Protein AF-A0A835LXM6-F1 (afdb_monomer_lite)

Structure (mmCIF, N/CA/C/O backbone):
data_AF-A0A835LXM6-F1
#
_entry.id   AF-A0A835LXM6-F1
#
loop_
_atom_site.group_PDB
_atom_site.id
_atom_site.type_symbol
_atom_site.label_atom_id
_atom_site.label_alt_id
_atom_site.label_comp_id
_atom_site.label_asym_id
_atom_site.label_entity_id
_atom_site.label_seq_id
_atom_site.pdbx_PDB_ins_code
_atom_site.Cartn_x
_atom_site.Cartn_y
_atom_site.Cartn_z
_atom_site.occupancy
_atom_site.B_iso_or_equiv
_atom_site.auth_seq_id
_atom_site.auth_comp_id
_atom_site.auth_asym_id
_atom_site.auth_atom_id
_atom_site.pdbx_PDB_model_num
ATOM 1 N N . MET A 1 1 ? 24.506 -5.558 11.721 1.00 33.59 1 MET A N 1
ATOM 2 C CA . MET A 1 1 ? 23.632 -4.713 10.874 1.00 33.59 1 MET A CA 1
ATOM 3 C C . MET A 1 1 ? 22.834 -3.778 11.767 1.00 33.59 1 MET A C 1
ATOM 5 O O . MET A 1 1 ? 22.105 -4.265 12.619 1.00 33.59 1 MET A O 1
ATOM 9 N N . ARG A 1 2 ? 23.011 -2.459 11.637 1.00 32.16 2 ARG A N 1
ATOM 10 C CA . ARG A 1 2 ? 22.205 -1.465 12.361 1.00 32.16 2 ARG A CA 1
ATOM 11 C C . ARG A 1 2 ? 21.131 -0.947 11.411 1.00 32.16 2 ARG A C 1
ATOM 13 O O . ARG A 1 2 ? 21.444 -0.217 10.478 1.00 32.16 2 ARG A O 1
ATOM 20 N N . PHE A 1 3 ? 19.886 -1.348 11.636 1.00 44.78 3 PHE A N 1
ATOM 21 C CA . PHE A 1 3 ? 18.740 -0.682 11.032 1.00 44.78 3 PHE A CA 1
ATOM 22 C C . PHE A 1 3 ? 18.530 0.626 11.797 1.00 44.78 3 PHE A C 1
ATOM 24 O O . PHE A 1 3 ? 18.055 0.610 12.931 1.00 44.78 3 PHE A O 1
ATOM 31 N N . TYR A 1 4 ? 18.917 1.761 11.218 1.00 40.00 4 TYR A N 1
ATOM 32 C CA . TYR A 1 4 ? 18.441 3.051 11.711 1.00 40.00 4 TYR A CA 1
ATOM 33 C C . TYR A 1 4 ? 16.962 3.162 11.332 1.00 40.00 4 TYR A C 1
ATOM 35 O O . TYR A 1 4 ? 16.626 3.539 10.215 1.00 40.00 4 TYR A O 1
ATOM 43 N N . SER A 1 5 ? 16.075 2.760 12.242 1.00 59.69 5 SER A N 1
ATOM 44 C CA . SER A 1 5 ? 14.642 3.023 12.118 1.00 59.69 5 SER A CA 1
ATOM 45 C C . SER A 1 5 ? 14.319 4.328 12.837 1.00 59.69 5 SER A C 1
ATOM 47 O O . SER A 1 5 ? 14.632 4.488 14.016 1.00 59.69 5 SER A O 1
ATOM 49 N N . SER A 1 6 ? 13.665 5.257 12.143 1.00 62.41 6 SER A N 1
ATOM 50 C CA . SER A 1 6 ? 13.164 6.527 12.691 1.00 62.41 6 SER A CA 1
ATOM 51 C C . SER A 1 6 ? 12.112 6.333 13.795 1.00 62.41 6 SER A C 1
ATOM 53 O O . SER A 1 6 ? 11.763 7.278 14.501 1.00 62.41 6 SER A O 1
ATOM 55 N N . TYR A 1 7 ? 11.580 5.117 13.945 1.00 59.53 7 TYR A N 1
ATOM 56 C CA . TYR A 1 7 ? 10.477 4.797 14.839 1.00 59.53 7 TYR A CA 1
ATOM 57 C C . TYR A 1 7 ? 10.991 4.166 16.129 1.00 59.53 7 TYR A C 1
ATOM 59 O O . TYR A 1 7 ? 11.442 3.024 16.145 1.00 59.53 7 TYR A O 1
ATOM 67 N N . ARG A 1 8 ? 10.879 4.906 17.238 1.00 65.12 8 ARG A N 1
ATOM 68 C CA . ARG A 1 8 ? 11.318 4.432 18.560 1.00 65.12 8 ARG A CA 1
ATOM 69 C C . ARG A 1 8 ? 10.394 3.376 19.179 1.00 65.12 8 ARG A C 1
ATOM 71 O O . ARG A 1 8 ? 10.827 2.703 20.101 1.00 65.12 8 ARG A O 1
ATOM 78 N N . HIS A 1 9 ? 9.153 3.233 18.705 1.00 73.31 9 HIS A N 1
ATOM 79 C CA . HIS A 1 9 ? 8.167 2.296 19.258 1.00 73.31 9 HIS A CA 1
ATOM 80 C C . HIS A 1 9 ? 7.237 1.763 18.161 1.00 73.31 9 HIS A C 1
ATOM 82 O O . HIS A 1 9 ? 6.398 2.498 17.643 1.00 73.31 9 HIS A O 1
ATOM 88 N N . CYS A 1 10 ? 7.365 0.477 17.834 1.00 79.19 10 CYS A N 1
ATOM 89 C CA . CYS A 1 10 ? 6.413 -0.267 17.011 1.00 79.19 10 CYS A CA 1
ATOM 90 C C . CYS A 1 10 ? 5.850 -1.413 17.855 1.00 79.19 10 CYS A C 1
ATOM 92 O O . CYS A 1 10 ? 6.612 -2.131 18.501 1.00 79.19 10 CYS A O 1
ATOM 94 N N . LYS A 1 11 ? 4.525 -1.566 17.877 1.00 85.50 11 LYS A N 1
ATOM 95 C CA . LYS A 1 11 ? 3.842 -2.671 18.555 1.00 85.50 11 LYS A CA 1
ATOM 96 C C . LYS A 1 11 ? 2.697 -3.176 17.689 1.00 85.50 11 LYS A C 1
ATOM 98 O O . LYS A 1 11 ? 2.065 -2.384 16.989 1.00 85.50 11 LYS A O 1
ATOM 103 N N . TRP A 1 12 ? 2.406 -4.470 17.776 1.00 87.00 12 TRP A N 1
ATOM 104 C CA . TRP A 1 12 ? 1.146 -5.006 17.271 1.00 87.00 12 TRP A CA 1
ATOM 105 C C . TRP A 1 12 ? -0.018 -4.372 18.040 1.00 87.00 12 TRP A C 1
ATOM 107 O O . TRP A 1 12 ? 0.069 -4.164 19.251 1.00 87.00 12 TRP A O 1
ATOM 117 N N . MET A 1 13 ? -1.088 -4.031 17.327 1.00 89.62 13 MET A N 1
ATOM 118 C CA . MET A 1 13 ? -2.285 -3.405 17.884 1.00 89.62 13 MET A CA 1
ATOM 119 C C . MET A 1 13 ? -3.518 -4.036 17.232 1.00 89.62 13 MET A C 1
ATOM 121 O O . MET A 1 13 ? -3.501 -4.250 16.015 1.00 89.62 13 MET A O 1
ATOM 125 N N . PRO A 1 14 ? -4.586 -4.324 17.996 1.00 90.81 14 PRO A N 1
ATOM 126 C CA . PRO A 1 14 ? -5.857 -4.750 17.429 1.00 90.81 14 PRO A CA 1
ATOM 127 C C . PRO A 1 14 ? -6.363 -3.765 16.371 1.00 90.81 14 PRO A C 1
ATOM 129 O O . PRO A 1 14 ? -6.311 -2.547 16.553 1.00 90.81 14 PRO A O 1
ATOM 132 N N . LEU A 1 15 ? -6.897 -4.286 15.265 1.00 87.56 15 LEU A N 1
ATOM 133 C CA . LEU A 1 15 ? -7.393 -3.454 14.165 1.00 87.56 15 LEU A CA 1
ATOM 134 C C . LEU A 1 15 ? -8.502 -2.491 14.622 1.00 87.56 15 LEU A C 1
ATOM 136 O O . LEU A 1 15 ? -8.565 -1.356 14.161 1.00 87.56 15 LEU A O 1
ATOM 140 N N . THR A 1 16 ? -9.350 -2.923 15.555 1.00 89.44 16 THR A N 1
ATOM 141 C CA . THR A 1 16 ? -10.414 -2.102 16.149 1.00 89.44 16 THR A CA 1
ATOM 142 C C . THR A 1 16 ? -9.858 -0.910 16.927 1.00 89.44 16 THR A C 1
ATOM 144 O O . THR A 1 16 ? -10.359 0.203 16.772 1.00 89.44 16 THR A O 1
ATOM 147 N N . GLU A 1 17 ? -8.791 -1.112 17.705 1.00 90.38 17 GLU A N 1
ATOM 148 C CA . GLU A 1 17 ? -8.082 -0.040 18.412 1.00 90.38 17 GLU A CA 1
ATOM 149 C C . GLU A 1 17 ? -7.400 0.922 17.433 1.00 90.38 17 GLU A C 1
ATOM 151 O O . GLU A 1 17 ? -7.472 2.139 17.601 1.00 90.38 17 GLU A O 1
ATOM 156 N N . TYR A 1 18 ? -6.794 0.395 16.366 1.00 86.88 18 TYR A N 1
ATOM 157 C CA . TYR A 1 18 ? -6.172 1.207 15.320 1.00 86.88 18 TYR A CA 1
ATOM 158 C C . TYR A 1 18 ? -7.199 2.092 14.589 1.00 86.88 18 TYR A C 1
ATOM 160 O O . TYR A 1 18 ? -6.997 3.297 14.438 1.00 86.88 18 TYR A O 1
ATOM 168 N N . LEU A 1 19 ? -8.348 1.523 14.214 1.00 87.75 19 LEU A N 1
ATOM 169 C CA . LEU A 1 19 ? -9.472 2.227 13.582 1.00 87.75 19 LEU A CA 1
ATOM 170 C C . LEU A 1 19 ? -10.143 3.267 14.494 1.00 87.75 19 LEU A C 1
ATOM 172 O O . LEU A 1 19 ? -10.843 4.167 14.018 1.00 87.75 19 LEU A O 1
ATOM 176 N N . ALA A 1 20 ? -9.967 3.154 15.811 1.00 88.44 20 ALA A N 1
ATOM 177 C CA . ALA A 1 20 ? -10.513 4.110 16.766 1.00 88.44 20 ALA A CA 1
ATOM 178 C C . ALA A 1 20 ? -9.722 5.427 16.830 1.00 88.44 20 ALA A C 1
ATOM 180 O O . ALA A 1 20 ? -10.253 6.431 17.305 1.00 88.44 20 ALA A O 1
ATOM 181 N N . GLN A 1 21 ? -8.485 5.453 16.328 1.00 87.19 21 GLN A N 1
ATOM 182 C CA . GLN A 1 21 ? -7.619 6.627 16.395 1.00 87.19 21 GLN A CA 1
ATOM 183 C C . GLN A 1 21 ? -8.178 7.796 15.568 1.00 87.19 21 GLN A C 1
ATOM 185 O O . GLN A 1 21 ? -8.530 7.650 14.396 1.00 87.19 21 GLN A O 1
ATOM 190 N N . SER A 1 22 ? -8.202 8.995 16.156 1.00 85.31 22 SER A N 1
ATOM 191 C CA . SER A 1 22 ? -8.739 10.213 15.522 1.00 85.31 22 SER A CA 1
ATOM 192 C C . SER A 1 22 ? -8.064 10.549 14.189 1.00 85.31 22 SER A C 1
ATOM 194 O O . SER A 1 22 ? -8.737 10.927 13.232 1.00 85.31 22 SER A O 1
ATOM 196 N N . ARG A 1 23 ? -6.746 10.332 14.099 1.00 81.38 23 ARG A N 1
ATOM 197 C CA . ARG A 1 23 ? -5.951 10.531 12.874 1.00 81.38 23 ARG A CA 1
ATOM 198 C C . ARG A 1 23 ? -6.395 9.633 11.720 1.00 81.38 23 ARG A C 1
ATOM 200 O O . ARG A 1 23 ? -6.313 10.039 10.569 1.00 81.38 23 ARG A O 1
ATOM 207 N N . ILE A 1 24 ? -6.868 8.431 12.034 1.00 83.31 24 ILE A N 1
ATOM 208 C CA . ILE A 1 24 ? -7.303 7.444 11.046 1.00 83.31 24 ILE A CA 1
ATOM 209 C C . ILE A 1 24 ? -8.739 7.724 10.588 1.00 83.31 24 ILE A C 1
ATOM 211 O O . ILE A 1 24 ? -9.048 7.589 9.409 1.00 83.31 24 ILE A O 1
ATOM 215 N N . ARG A 1 25 ? -9.615 8.170 11.498 1.00 79.19 25 ARG A N 1
ATOM 216 C CA . ARG A 1 25 ? -11.028 8.458 11.190 1.00 79.19 25 ARG A CA 1
ATOM 217 C C . ARG A 1 25 ? -11.238 9.696 10.312 1.00 79.19 25 ARG A C 1
ATOM 219 O O . ARG A 1 25 ? -12.224 9.746 9.583 1.00 79.19 25 ARG A O 1
ATOM 226 N N . GLY A 1 26 ? -10.351 10.689 10.398 1.00 80.25 26 GLY A N 1
ATOM 227 C CA . GLY A 1 26 ? -10.498 11.969 9.693 1.00 80.25 26 GLY A CA 1
ATOM 228 C C . GLY A 1 26 ? -10.021 11.980 8.237 1.00 80.25 26 GLY A C 1
ATOM 229 O O . GLY A 1 26 ? -10.367 12.896 7.493 1.00 80.25 26 GLY A O 1
ATOM 230 N N . ASP A 1 27 ? -9.248 10.980 7.812 1.00 88.94 27 ASP A N 1
ATOM 231 C CA . ASP A 1 27 ? -8.561 10.990 6.520 1.00 88.94 27 ASP A CA 1
ATOM 232 C C . ASP A 1 27 ? -9.147 9.954 5.546 1.00 88.94 27 ASP A C 1
ATOM 234 O O . ASP A 1 27 ? -9.223 8.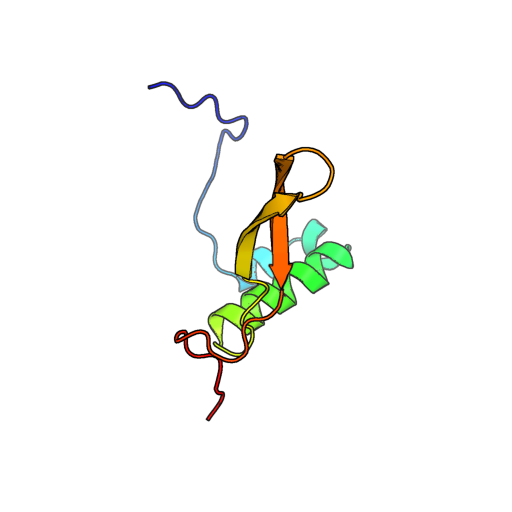750 5.815 1.00 88.94 27 ASP A O 1
ATOM 238 N N . ARG A 1 28 ? -9.555 10.429 4.364 1.00 89.12 28 ARG A N 1
ATOM 239 C CA . ARG A 1 28 ? -10.186 9.590 3.335 1.00 89.12 28 ARG A CA 1
ATOM 240 C C . ARG A 1 28 ? -9.205 8.635 2.651 1.00 89.12 28 ARG A C 1
ATOM 242 O O . ARG A 1 28 ? -9.635 7.574 2.199 1.00 89.12 28 ARG A O 1
ATOM 249 N N . MET A 1 29 ? -7.925 8.992 2.548 1.00 90.50 29 MET A N 1
ATOM 250 C CA . MET A 1 29 ? -6.895 8.106 2.005 1.00 90.50 29 MET A CA 1
ATOM 251 C C . MET A 1 29 ? -6.624 6.961 2.975 1.00 90.50 29 MET A C 1
ATOM 253 O O . MET A 1 29 ? -6.636 5.808 2.546 1.00 90.50 29 MET A O 1
ATOM 257 N N . PHE A 1 30 ? -6.480 7.243 4.277 1.00 89.25 30 PHE A N 1
ATOM 258 C CA . PHE A 1 30 ? -6.301 6.180 5.274 1.00 89.25 30 PH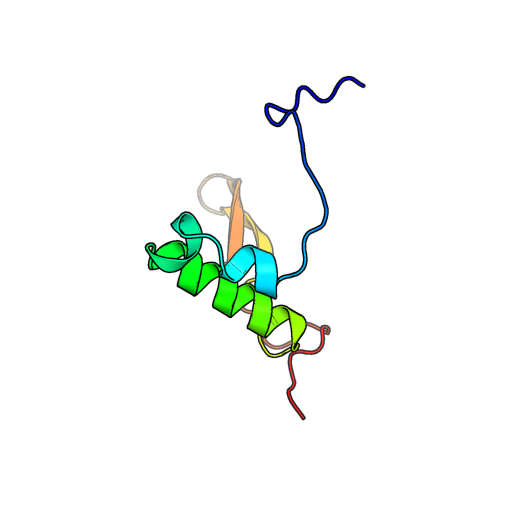E A CA 1
ATOM 259 C C . PHE A 1 30 ? -7.475 5.206 5.277 1.00 89.25 30 PHE A C 1
ATOM 261 O O . PHE A 1 30 ? -7.250 3.997 5.247 1.00 89.25 30 PHE A O 1
ATOM 268 N N . LYS A 1 31 ? -8.713 5.707 5.205 1.00 89.81 31 LYS A N 1
ATOM 269 C CA . LYS A 1 31 ? -9.893 4.843 5.084 1.00 89.81 31 LYS A CA 1
ATOM 270 C C . LYS A 1 31 ? -9.792 3.878 3.895 1.00 89.81 31 LYS A C 1
ATOM 272 O O . LYS A 1 31 ? -9.924 2.675 4.089 1.00 89.81 31 LYS A O 1
ATOM 277 N N . LYS A 1 32 ? -9.484 4.378 2.690 1.00 91.62 32 LYS A N 1
ATOM 278 C CA . LYS A 1 32 ? -9.354 3.535 1.486 1.00 91.62 32 LYS A CA 1
ATOM 279 C C . LYS A 1 32 ? -8.278 2.460 1.633 1.00 91.62 32 LYS A C 1
ATOM 281 O O . LYS A 1 32 ? -8.506 1.317 1.248 1.00 91.62 32 LYS A O 1
ATOM 286 N N . ILE A 1 33 ? -7.118 2.819 2.181 1.00 91.50 33 ILE A N 1
ATOM 287 C CA . ILE A 1 33 ? -6.023 1.866 2.398 1.00 91.50 33 ILE A CA 1
ATOM 288 C C . ILE A 1 33 ? -6.442 0.779 3.391 1.00 91.50 33 ILE A C 1
ATOM 290 O O . ILE A 1 33 ? -6.197 -0.402 3.155 1.00 91.50 33 ILE A O 1
ATOM 294 N N . ILE A 1 34 ? -7.118 1.152 4.478 1.00 91.81 34 ILE A N 1
ATOM 295 C CA . ILE A 1 34 ? -7.558 0.187 5.488 1.00 91.81 34 ILE A CA 1
ATOM 296 C C . ILE A 1 34 ? -8.651 -0.732 4.941 1.00 91.81 34 ILE A C 1
ATOM 298 O O . ILE A 1 34 ? -8.590 -1.938 5.176 1.00 91.81 34 ILE A O 1
ATOM 302 N N . ASP A 1 35 ? -9.589 -0.203 4.157 1.00 91.44 35 ASP A N 1
ATOM 303 C CA . ASP A 1 35 ? -10.621 -1.005 3.494 1.00 91.44 35 ASP A CA 1
ATOM 304 C C . ASP A 1 35 ? -9.987 -2.070 2.574 1.00 91.44 35 ASP A C 1
ATOM 306 O O . ASP A 1 35 ? -10.394 -3.234 2.607 1.00 91.44 35 ASP A O 1
ATOM 310 N N . MET A 1 36 ? -8.926 -1.724 1.826 1.00 90.62 36 MET A N 1
ATOM 311 C CA . MET A 1 36 ? -8.155 -2.693 1.027 1.00 90.62 36 MET A CA 1
ATOM 312 C C . MET A 1 36 ? -7.477 -3.760 1.899 1.00 90.62 36 MET A C 1
ATOM 314 O O . MET A 1 36 ? -7.519 -4.945 1.563 1.00 90.62 36 MET A O 1
ATOM 318 N N . CYS A 1 37 ? -6.878 -3.373 3.030 1.00 90.31 37 CYS A N 1
ATOM 319 C CA . CYS A 1 37 ? -6.262 -4.314 3.972 1.00 90.31 37 CYS A CA 1
ATOM 320 C C . CYS A 1 37 ? -7.292 -5.283 4.570 1.00 90.31 37 CYS A C 1
ATOM 322 O O . CYS A 1 37 ? -7.050 -6.489 4.614 1.00 90.31 37 CYS A O 1
ATOM 324 N N . ILE A 1 38 ? -8.462 -4.785 4.981 1.00 91.31 38 ILE A N 1
ATOM 325 C CA . ILE A 1 38 ? -9.568 -5.606 5.496 1.00 91.31 38 ILE A CA 1
ATOM 326 C C . ILE A 1 38 ? -10.072 -6.565 4.417 1.00 91.31 38 ILE A C 1
ATOM 328 O O . ILE A 1 38 ? -10.291 -7.750 4.684 1.00 91.31 38 ILE A O 1
ATOM 332 N N . ALA A 1 39 ? -10.229 -6.082 3.184 1.00 90.56 39 ALA A N 1
ATOM 333 C CA . ALA A 1 39 ? -10.620 -6.921 2.062 1.00 90.56 39 ALA A CA 1
ATOM 334 C C . ALA A 1 39 ? -9.573 -8.015 1.786 1.00 90.56 39 ALA A C 1
ATOM 336 O O . ALA A 1 39 ? -9.951 -9.165 1.568 1.00 90.56 39 ALA A O 1
ATOM 337 N N . ARG A 1 40 ? -8.271 -7.704 1.884 1.00 87.25 40 ARG A N 1
ATOM 338 C CA . ARG A 1 40 ? -7.181 -8.685 1.728 1.00 87.25 40 ARG A CA 1
ATOM 339 C C . ARG A 1 40 ? -7.197 -9.743 2.826 1.00 87.25 40 ARG A C 1
ATOM 341 O O . ARG A 1 40 ? -7.083 -10.923 2.509 1.00 87.25 40 ARG A O 1
ATOM 348 N N . LEU A 1 41 ? -7.382 -9.343 4.087 1.00 88.00 41 LEU A N 1
ATOM 349 C CA . LEU A 1 41 ? -7.517 -10.275 5.216 1.00 88.00 41 LEU A CA 1
ATOM 350 C C . LEU A 1 41 ? -8.693 -11.234 5.010 1.00 88.00 41 LEU A C 1
ATOM 352 O O . LEU A 1 41 ? -8.577 -12.426 5.270 1.00 88.00 41 LEU A O 1
ATOM 356 N N . GLY A 1 42 ? -9.802 -10.723 4.475 1.00 87.62 42 GLY A N 1
ATOM 357 C CA . GLY A 1 42 ? -10.961 -11.528 4.105 1.00 87.62 42 GLY A CA 1
ATOM 358 C C . GLY A 1 42 ? -10.818 -12.295 2.790 1.00 87.62 42 GLY A C 1
ATOM 359 O O . GLY A 1 42 ? -11.831 -12.789 2.313 1.00 87.62 42 GLY A O 1
ATOM 360 N N . LYS A 1 43 ? -9.627 -12.355 2.173 1.00 83.25 43 LYS A N 1
ATOM 361 C CA . LYS A 1 43 ? -9.385 -12.995 0.865 1.00 83.25 43 LYS A CA 1
ATOM 362 C C . LYS A 1 43 ? -10.276 -12.463 -0.276 1.00 83.25 43 LYS A C 1
ATOM 364 O O . LYS A 1 43 ? -10.508 -13.138 -1.266 1.00 83.25 43 LYS A O 1
ATOM 369 N N . ARG A 1 44 ? -10.762 -11.224 -0.159 1.00 83.62 44 ARG A N 1
ATOM 370 C CA . ARG A 1 44 ? -11.639 -10.537 -1.132 1.00 83.62 44 ARG A CA 1
ATOM 371 C C . ARG A 1 44 ? -10.906 -9.493 -1.978 1.00 83.62 44 ARG A C 1
ATOM 373 O O . ARG A 1 44 ? -11.528 -8.770 -2.745 1.00 83.62 44 ARG A O 1
ATOM 380 N N . TYR A 1 45 ? -9.591 -9.372 -1.813 1.00 85.56 45 TYR A N 1
ATOM 381 C CA . TYR A 1 45 ? -8.760 -8.430 -2.558 1.00 85.56 45 TYR A CA 1
ATOM 382 C C . TYR A 1 45 ? -7.426 -9.079 -2.928 1.00 85.56 45 TYR A C 1
ATOM 384 O O . TYR A 1 45 ? -6.738 -9.613 -2.056 1.00 85.56 45 TYR A O 1
ATOM 392 N N . CYS A 1 46 ? -7.052 -9.029 -4.208 1.00 82.75 46 CYS A N 1
ATOM 393 C CA . CYS A 1 46 ? -5.789 -9.595 -4.712 1.00 82.75 46 CYS A CA 1
ATOM 394 C C . CYS A 1 46 ? -4.666 -8.575 -4.817 1.00 82.75 46 CYS A C 1
ATOM 396 O O . CYS A 1 46 ? -3.500 -8.951 -4.865 1.00 82.75 46 CYS A O 1
ATOM 398 N N . GLY A 1 47 ? -5.014 -7.287 -4.844 1.00 86.19 47 GLY A N 1
ATOM 399 C CA . GLY A 1 47 ? -4.063 -6.236 -5.169 1.00 86.19 47 GLY A CA 1
ATOM 400 C C . GLY A 1 47 ? -3.556 -6.321 -6.607 1.00 86.19 47 GLY A C 1
ATOM 401 O O . GLY A 1 47 ? -4.172 -6.935 -7.476 1.00 86.19 47 GLY A O 1
ATOM 402 N N . LEU A 1 48 ? -2.430 -5.652 -6.837 1.00 88.69 48 LEU A N 1
ATOM 403 C CA . LEU A 1 48 ? -1.695 -5.684 -8.093 1.00 88.69 48 LEU A CA 1
ATOM 404 C C . LEU A 1 48 ? -0.405 -6.465 -7.872 1.00 88.69 48 LEU A C 1
ATOM 406 O O . LEU A 1 48 ? 0.288 -6.243 -6.875 1.00 88.69 48 LEU A O 1
ATOM 410 N N . GLN A 1 49 ? -0.065 -7.336 -8.812 1.00 88.06 49 GLN A N 1
ATOM 411 C CA . GLN A 1 49 ? 1.207 -8.040 -8.799 1.00 88.06 49 GLN A CA 1
ATOM 412 C C . GLN A 1 49 ? 2.269 -7.196 -9.505 1.00 88.06 49 GLN A C 1
ATOM 414 O O . GLN A 1 49 ? 1.993 -6.553 -10.520 1.00 88.06 49 GLN A O 1
ATOM 419 N N . SER A 1 50 ? 3.482 -7.178 -8.954 1.00 91.62 50 SER A N 1
ATOM 420 C CA . SER A 1 50 ? 4.623 -6.494 -9.553 1.00 91.62 50 SER A CA 1
ATOM 421 C C . SER A 1 50 ? 5.346 -7.407 -10.539 1.00 91.62 50 SER A C 1
ATOM 423 O O . SER A 1 50 ? 5.691 -8.547 -10.232 1.00 91.62 50 SER A O 1
ATOM 425 N N . HIS A 1 51 ? 5.616 -6.885 -11.732 1.00 91.19 51 HIS A N 1
ATOM 426 C CA . HIS A 1 51 ? 6.352 -7.584 -12.776 1.00 91.19 51 HIS A CA 1
ATOM 427 C C . HIS A 1 51 ? 7.473 -6.705 -13.296 1.00 91.19 51 HIS A C 1
ATOM 429 O O . HIS A 1 51 ? 7.250 -5.594 -13.778 1.00 91.19 51 HIS A O 1
ATOM 435 N N . LYS A 1 52 ? 8.698 -7.213 -13.208 1.00 94.88 52 LYS A N 1
ATOM 436 C CA . LYS A 1 52 ? 9.859 -6.528 -13.759 1.00 94.88 52 LYS A CA 1
ATOM 437 C C . LYS A 1 52 ? 9.884 -6.724 -15.273 1.00 94.88 52 LYS A C 1
ATOM 439 O O . LYS A 1 52 ? 9.875 -7.854 -15.750 1.00 94.88 52 LYS A O 1
ATOM 444 N N . VAL A 1 53 ? 9.924 -5.623 -16.011 1.00 94.81 53 VAL A N 1
ATOM 445 C CA . VAL A 1 53 ? 9.950 -5.590 -17.477 1.00 94.81 53 VAL A CA 1
ATOM 446 C C . VAL A 1 53 ? 11.146 -4.778 -17.957 1.00 94.81 53 VAL A C 1
ATOM 448 O O . VAL A 1 53 ? 11.615 -3.879 -17.258 1.00 94.81 53 VAL A O 1
ATOM 451 N N . 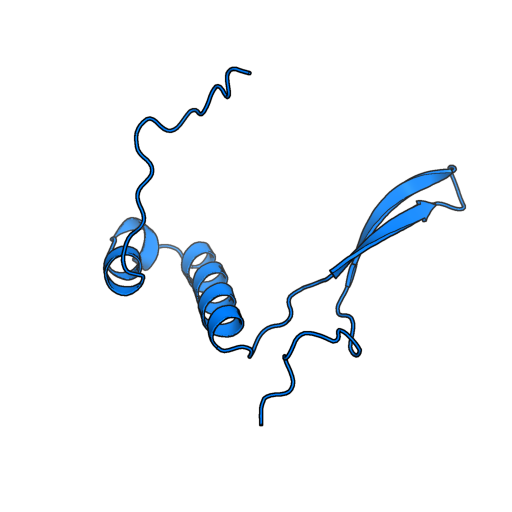ILE A 1 54 ? 11.654 -5.097 -19.145 1.00 96.38 54 ILE A N 1
ATOM 452 C CA . ILE A 1 54 ? 12.740 -4.353 -19.790 1.00 96.38 54 ILE A CA 1
ATOM 453 C C . ILE A 1 54 ? 12.150 -3.603 -20.980 1.00 96.38 54 ILE A C 1
ATOM 455 O O . ILE A 1 54 ? 11.506 -4.197 -21.844 1.00 96.38 54 ILE A O 1
ATOM 459 N N . SER A 1 55 ? 12.350 -2.288 -21.005 1.00 94.19 55 SER A N 1
ATOM 460 C CA . SER A 1 55 ? 11.932 -1.429 -22.108 1.00 94.19 55 SER A CA 1
ATOM 461 C C . SER A 1 55 ? 12.672 -1.815 -23.387 1.00 94.19 55 SER A C 1
ATOM 463 O O . SER A 1 55 ? 13.899 -1.871 -23.410 1.00 94.19 55 SER A O 1
ATOM 465 N N . LYS A 1 56 ? 11.930 -2.046 -24.476 1.00 94.19 56 LYS A N 1
ATOM 466 C CA . LYS A 1 56 ? 12.531 -2.298 -25.796 1.00 94.19 56 LYS A CA 1
ATOM 467 C C . LYS A 1 56 ? 13.165 -1.044 -26.408 1.00 94.19 56 LYS A C 1
ATOM 469 O O . LYS A 1 56 ? 14.005 -1.174 -27.285 1.00 94.19 56 LYS A O 1
ATOM 474 N N . PHE A 1 57 ? 12.745 0.145 -25.972 1.00 94.88 57 PHE A N 1
ATOM 475 C CA . PHE A 1 57 ? 13.187 1.418 -26.543 1.00 94.88 57 PHE A CA 1
ATOM 476 C C . PHE A 1 57 ? 14.564 1.844 -26.025 1.00 94.88 57 PHE A C 1
ATOM 478 O O . PHE A 1 57 ? 15.407 2.275 -26.801 1.00 94.88 57 PHE A O 1
ATOM 485 N N . ASP A 1 58 ? 14.795 1.711 -24.717 1.00 95.31 58 ASP A N 1
ATOM 486 C CA . ASP A 1 58 ? 16.016 2.191 -24.054 1.00 95.31 58 ASP A CA 1
ATOM 487 C C . ASP A 1 58 ? 16.696 1.141 -23.159 1.00 95.31 58 ASP A C 1
ATOM 489 O O . ASP A 1 58 ? 17.652 1.458 -22.454 1.00 95.31 58 ASP A O 1
ATOM 493 N N . GLY A 1 59 ? 16.215 -0.107 -23.154 1.00 94.94 59 GLY A N 1
ATOM 494 C CA . GLY A 1 59 ? 16.811 -1.213 -22.396 1.00 94.94 59 GLY A CA 1
ATOM 495 C C . GLY A 1 59 ? 16.670 -1.101 -20.875 1.00 94.94 59 GLY A C 1
ATOM 496 O O . GLY A 1 59 ? 17.219 -1.927 -20.145 1.00 94.94 59 GLY A O 1
ATOM 497 N N . LYS A 1 60 ? 15.950 -0.098 -20.357 1.00 96.81 60 LYS A N 1
ATOM 498 C CA . LYS A 1 60 ? 15.846 0.129 -18.911 1.00 96.81 60 LYS A CA 1
ATOM 499 C C . LYS A 1 60 ? 14.838 -0.804 -18.255 1.00 96.81 60 LYS A C 1
ATOM 501 O O . LYS A 1 60 ? 13.778 -1.099 -18.809 1.00 96.81 60 LYS A O 1
ATOM 506 N N . SER A 1 61 ? 15.141 -1.230 -17.028 1.00 96.44 61 SER A N 1
ATOM 507 C CA . SER A 1 61 ? 14.203 -2.005 -16.217 1.00 96.44 61 SER A CA 1
ATOM 508 C C . SER A 1 61 ? 13.128 -1.110 -15.607 1.00 96.44 61 SER A C 1
ATOM 510 O O . SER A 1 61 ? 13.448 -0.096 -14.991 1.00 96.44 61 SER A O 1
ATOM 512 N N . SER A 1 62 ? 11.876 -1.534 -15.707 1.00 95.06 62 SER A N 1
ATOM 513 C CA . SER A 1 62 ? 10.715 -0.921 -15.063 1.00 95.06 62 SER A CA 1
ATOM 514 C C . SER A 1 62 ? 9.902 -1.987 -14.328 1.00 95.06 62 SER A C 1
ATOM 516 O O . SER A 1 62 ? 10.054 -3.180 -14.593 1.00 95.06 62 SER A O 1
ATOM 518 N N . THR A 1 63 ? 9.033 -1.569 -13.410 1.00 95.44 63 THR A N 1
ATOM 519 C CA . THR A 1 63 ? 8.104 -2.469 -12.714 1.00 95.44 63 THR A CA 1
ATOM 520 C C . THR A 1 63 ? 6.679 -2.130 -13.118 1.00 95.44 63 THR A C 1
ATOM 522 O O . THR A 1 63 ? 6.207 -1.025 -12.858 1.00 95.44 63 THR A O 1
ATOM 525 N N . LEU A 1 64 ? 5.996 -3.084 -13.742 1.00 93.00 64 LEU A N 1
ATOM 526 C CA . LEU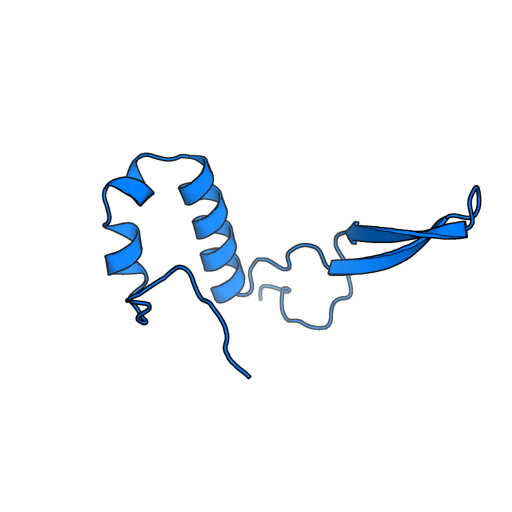 A 1 64 ? 4.589 -2.990 -14.098 1.00 93.00 64 LEU A CA 1
ATOM 527 C C . LEU A 1 64 ? 3.741 -3.610 -12.985 1.00 93.00 64 LEU A C 1
ATOM 529 O O . LEU A 1 64 ? 3.994 -4.741 -12.577 1.00 93.00 64 LEU A O 1
ATOM 533 N N . TYR A 1 65 ? 2.732 -2.880 -12.519 1.00 92.81 65 TYR A N 1
ATOM 534 C CA . TYR A 1 65 ? 1.762 -3.364 -11.539 1.00 92.81 65 TYR A CA 1
ATOM 535 C C . TYR A 1 65 ? 0.435 -3.619 -12.247 1.00 92.81 65 TYR A C 1
ATOM 537 O O . TYR A 1 65 ? -0.178 -2.676 -12.744 1.00 92.81 65 TYR A O 1
ATOM 545 N N . TYR A 1 66 ? -0.006 -4.873 -12.312 1.00 89.94 66 TYR A N 1
ATOM 546 C CA . TYR A 1 66 ? -1.277 -5.229 -12.947 1.00 89.94 66 TYR A CA 1
ATOM 547 C C . TYR A 1 66 ? -1.993 -6.351 -12.197 1.00 89.94 66 TYR A C 1
ATOM 549 O O . TYR A 1 66 ? -1.420 -7.014 -11.332 1.00 89.94 66 TYR A O 1
ATOM 557 N N . ASN A 1 67 ? -3.283 -6.510 -12.488 1.00 86.38 67 ASN A N 1
ATOM 558 C CA . ASN A 1 67 ? -4.092 -7.568 -11.902 1.00 86.38 67 ASN A CA 1
ATOM 559 C C . ASN A 1 67 ? -3.835 -8.882 -12.650 1.00 86.38 67 ASN A C 1
ATOM 561 O O . ASN A 1 67 ? -4.051 -8.951 -13.861 1.00 86.38 67 ASN A O 1
ATOM 565 N N . VAL A 1 68 ? -3.388 -9.910 -11.933 1.00 75.06 68 VAL A N 1
ATOM 566 C CA . VAL A 1 68 ? -3.185 -11.250 -12.487 1.00 75.06 68 VAL A CA 1
ATOM 567 C C . VAL A 1 68 ? -4.418 -12.078 -12.153 1.00 75.06 68 VAL A C 1
ATOM 569 O O . VAL A 1 68 ? -4.633 -12.460 -11.006 1.00 75.06 68 VAL A O 1
ATOM 572 N N . VAL A 1 69 ? -5.241 -12.338 -13.170 1.00 65.88 69 VAL A N 1
ATOM 573 C CA . VAL A 1 69 ? -6.513 -13.077 -13.046 1.00 65.88 69 VAL A CA 1
ATOM 574 C C . VAL A 1 69 ? -6.288 -14.542 -12.624 1.00 65.88 69 VAL A C 1
ATOM 576 O O . VAL A 1 69 ? -7.188 -15.172 -12.081 1.00 65.88 69 VAL A O 1
ATOM 579 N N . GLU A 1 70 ? -5.065 -15.053 -12.787 1.00 59.91 70 GLU A N 1
ATOM 580 C CA . GLU A 1 70 ? -4.658 -16.437 -12.500 1.00 59.91 70 GLU A CA 1
ATOM 581 C C . GLU A 1 70 ? -3.692 -16.556 -11.307 1.00 59.91 70 GLU A C 1
ATOM 583 O O . GLU A 1 70 ? -2.925 -17.513 -11.205 1.00 59.91 70 GLU A O 1
ATOM 588 N N . ALA A 1 71 ? -3.668 -15.578 -10.397 1.00 56.56 71 ALA A N 1
ATOM 589 C CA . ALA A 1 71 ? -2.842 -15.712 -9.202 1.00 56.56 71 ALA A CA 1
ATOM 590 C C . ALA A 1 71 ? -3.368 -16.884 -8.338 1.00 56.56 71 ALA A C 1
ATOM 592 O O . ALA A 1 71 ? -4.554 -16.893 -7.997 1.00 56.56 71 ALA A O 1
ATOM 593 N N . PRO A 1 72 ? -2.516 -17.846 -7.921 1.00 56.84 72 PRO A N 1
ATOM 594 C CA . PRO A 1 72 ? -2.938 -19.015 -7.137 1.00 56.84 72 PRO A CA 1
ATOM 595 C C . PRO A 1 72 ? -3.450 -18.656 -5.730 1.00 56.84 72 PRO A C 1
ATOM 597 O O . PRO A 1 72 ? -3.994 -19.501 -5.019 1.00 56.84 72 PRO A O 1
ATOM 600 N N . ASP A 1 73 ? -3.338 -17.389 -5.326 1.00 57.06 73 ASP A N 1
ATOM 601 C CA . ASP A 1 73 ? -3.674 -16.930 -3.987 1.00 57.06 73 ASP A CA 1
ATOM 602 C C . ASP A 1 73 ? -5.098 -16.366 -3.894 1.00 57.06 73 ASP A C 1
ATOM 604 O O . ASP A 1 73 ? -5.328 -15.167 -3.730 1.00 57.06 73 ASP A O 1
ATOM 608 N N . ASN A 1 74 ? -6.049 -17.303 -3.859 1.00 58.06 74 ASN A N 1
ATOM 609 C CA . ASN A 1 74 ? -7.192 -17.293 -2.937 1.00 58.06 74 ASN A CA 1
ATOM 610 C C . ASN A 1 74 ? -8.232 -16.158 -3.040 1.00 58.06 74 ASN A C 1
ATOM 612 O O . ASN A 1 74 ? -9.017 -16.002 -2.110 1.00 58.06 74 ASN A O 1
ATOM 616 N N . CYS A 1 75 ? -8.306 -15.393 -4.127 1.00 58.12 75 CYS A N 1
ATOM 617 C CA . CYS A 1 75 ? -9.331 -14.346 -4.272 1.00 58.12 75 CYS A CA 1
ATOM 618 C C . CYS A 1 75 ? -10.687 -14.804 -4.816 1.00 58.12 75 CYS A C 1
ATOM 620 O O . CYS A 1 75 ? -11.589 -13.984 -5.007 1.00 58.12 75 CYS A O 1
ATOM 622 N N . LEU A 1 76 ? -10.830 -16.093 -5.111 1.00 56.53 76 LEU A N 1
ATOM 623 C CA . LEU A 1 76 ? -12.099 -16.681 -5.509 1.00 56.53 76 LEU A CA 1
ATOM 624 C C . LEU A 1 76 ? -12.956 -16.810 -4.250 1.00 56.53 76 LEU A C 1
ATOM 626 O O . LEU A 1 76 ? -12.932 -17.831 -3.567 1.00 56.53 76 LEU A O 1
ATOM 630 N N . GLY A 1 77 ? -13.651 -15.726 -3.902 1.00 53.31 77 GLY A N 1
ATOM 631 C CA . GLY A 1 77 ? -14.715 -15.768 -2.912 1.00 53.31 77 GLY A CA 1
ATOM 632 C C . GLY A 1 77 ? -15.702 -16.861 -3.307 1.00 53.31 77 GLY A C 1
ATOM 633 O O . GLY A 1 77 ? -16.350 -16.753 -4.347 1.00 53.31 77 GLY A O 1
ATOM 634 N N . ARG A 1 78 ? -15.755 -17.923 -2.505 1.00 44.19 78 ARG A N 1
ATOM 635 C CA . ARG A 1 78 ? -16.865 -18.868 -2.506 1.00 44.19 78 ARG A CA 1
ATOM 636 C C . ARG A 1 78 ? -17.882 -18.419 -1.471 1.00 44.19 78 ARG A C 1
ATOM 638 O O . ARG A 1 78 ? -17.434 -17.952 -0.398 1.00 44.19 78 ARG A O 1
#

pLDDT: mean 80.74, std 16.26, range [32.16, 96.81]

Sequence (78 aa):
MRFYSSYRHCKWMPLTEYLAQSRIRGDRMFKKIIDMCIARLGKRYCGLQSHKVISKFDGKSSTLYYNVVEAPDNCLGR

Foldseek 3Di:
DDDPDPDPDDDDDPPVVVCPDPVQVPDPVSVVVVVQVVCVVVLQHDFWDWDWDADPVPRDIDIDTHDDPPDPRRNPDD

Organism: NCBI:txid261450

Radius of gyration: 17.99 Å; chains: 1; bounding box: 40×31×46 Å

InterPro domains:
  IPR003293 Nudix hydrolase 6-like [PTHR13994] (9-67)

Secondary structure (DSSP, 8-state):
-----S-S------HHHHHHSHHHHT-HHHHHHHHHHHHHHTT-----EEEEEE-TTT--EEEEEE--TT-SSS----

=== Feature glossary ===
A reading guide for the features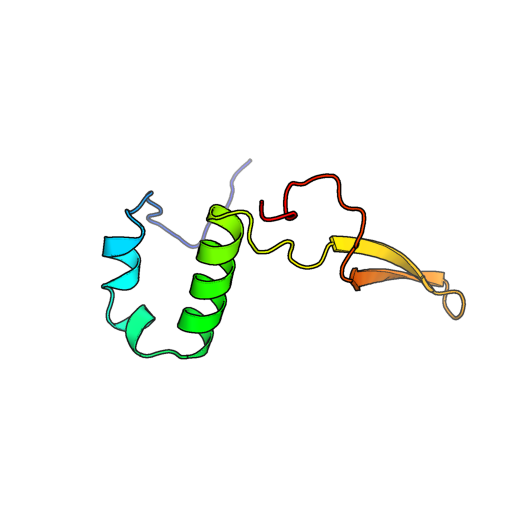 in this record.

Start from the sequence.

  · Sequence gives the chain of amino acids in standard one-letter code (A=alanine, C=cysteine, …, Y=tyrosine), read N→C. It is the only feature that is directly encoded by the gene; all structural features are derived from the folded form of this sequence.

Fold it, and you get atomic coordinates and the backbone conformation that goes with them.

  · Structure coordinates are given as an mmCIF _atom_site loop: one row per atom with element, residue name, chain id, sequence number, and x/y/z position in Å. Only the four main-chain atoms per residue are included here; side chains are omitted to keep the record compact.

  · Backbone dihedral angles. Every residue except chain termini has a φ (preceding-C → N → Cα → C) and a ψ (N → Cα → C → next-N). They are reported in degrees following the IUPAC sign convention. Secondary structure is essentially a statement about which (φ, ψ) basin each residue occupies.

  · Eight-state secondary structure (DSSP): H is the canonical α-helix, G the tighter 3₁₀-helix, I the wider π-helix; E/B are β-structure, T and S are turns and bends, and '-' is everything else. DSSP derives these from the pattern of main-chain N–H···O=C hydrogen bonds, not from the sequence.

  · SS3 is a coarse helix/strand/coil call (letters a/b/c) made by the P-SEA algorithm from inter-Cα distances and dihedrals. It is less detailed than DSSP but needs only Cα positions.

Summarize the fold with a handful of shape descriptors and a per-residue structural alphabet.

  · Radius of gyration (Rg) is the root-mean-square distance of Cα atoms from their centroid — a single number for overall size and compactness. A globular domain of N residues has Rg ≈ 2.2·N^0.38 Å; an extended or disordered chain has a much larger Rg. The Cα contact count is the number of residue pairs whose Cα atoms are within 8 Å and are more than four positions apart in sequence — a standard proxy for tertiary packing density. The bounding box is the smallest axis-aligned box enclosing all Cα atoms.

  · 3Di is Foldseek's structural alphabet. Each residue is assigned one of twenty discrete states based on how its Cα sits relative to its spatial (not sequential) neighbors. Aligning 3Di strings finds structural homologs roughly as well as full 3D superposition, but orders of magnitude faster.

  · Solvent-accessible surface area (SASA) is the area in Å² traced out by the centre of a 1.4 Å probe sphere (a water molecule) rolled over the protein's van der Waals surface (Shrake–Rupley / Lee–Richards construction). Buried residues have near-zero SASA; fully exposed residues can exceed 200 Å². The total SASA scales roughly with the number of surface residues.

Ask how reliable the model is.

  · For AlphaFold models, the B-factor field carries pLDDT — the model's own estimate of local accuracy on a 0–100 scale. Regions with pLDDT<50 should be treated as essentially unmodeled; they often correspond to intrinsically disordered segments.

  · For experimental (PDB) structures, the B-factor (temperature factor) quantifies the positional spread of each atom in the crystal — a combination of thermal vibration and static disorder — in units of Å². High B-factors mark flexible loops or poorly resolved regions; low B-factors mark the rigid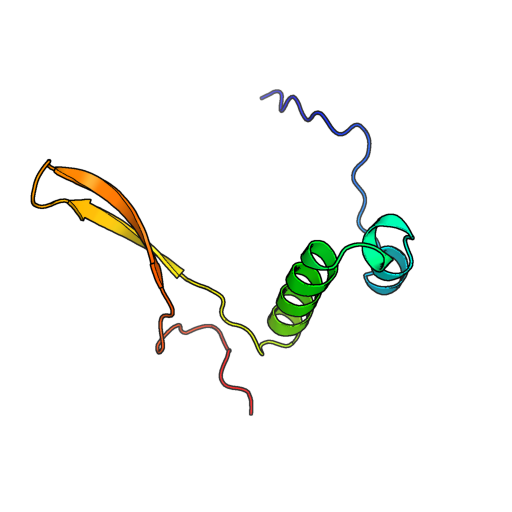, well-ordered core.

  · Predicted Aligned Error (PAE) is an AlphaFold confidence matrix: entry (i, j) is the expected error in the position of residue j, in ångströms, when the prediction is superimposed on the true structure at residue i. Low PAE within a block of residues means that block is internally rigid and well-predicted; high PAE between two blocks means their relative placement is uncertain even if each block individually is confident.

Place it in context: what it resembles, what it is annotated as, and how it looks.

  · Structural nearest neighbors (via Foldseek easy-search vs the PDB). Reported per hit: target PDB id, E-value, and alignment TM-score. A TM-score above ~0.5 is the conventional threshold for 'same fold'.

  · Functional annotations link the protein to curated databases. InterPro entries identify conserved domains and families by matching the sequence against member-database signatures (Pfam, PROSITE, CDD, …). Gene Ontology (GO) terms describe molecular function, biological process, and cellular component in a controlled vocabulary. CATH places the structure in a hierarchical fold classification (Class/Architecture/Topology/Homologous-superfamily). The organism is the source species.

  · The contact map is a binary N×N matrix image: pixel (i, j) is dark where Cα_i and Cα_j are within 8 Å and |i−j|>4. Because the |i−j|>4 filter removes local helical contacts, off-diagonal stripes parallel to the main diagonal indicate parallel β-sheets; stripes perpendicular to it indicate antiparallel β-sheets. The Ramachandran plot scatters every residue's (φ, ψ) pair against the sterically allowed regions. The PAE heatmap renders the predicted-aligned-error matrix.

  · Six rendered views show the 3D structure from the faces of a cube — i.e. along ±x, ±y, ±z. Rendering representation is drawn randomly per protein from cartoon (secondary-structure ribbons), sticks (backbone bonds), or molecular surface; coloring is either N→C rainbow (blue at the N-terminus through red at the C-terminus) or one color per chain.